Protein AF-A0A522FGG8-F1 (afdb_monomer_lite)

Structure (mmCIF, N/CA/C/O backbone):
data_AF-A0A522FGG8-F1
#
_entry.id   AF-A0A522FGG8-F1
#
loop_
_atom_site.group_PDB
_atom_site.id
_atom_site.type_symbol
_atom_site.label_atom_id
_atom_site.label_alt_id
_atom_site.label_comp_id
_atom_site.label_asym_id
_atom_site.label_entity_id
_atom_site.label_seq_id
_atom_site.pdbx_PDB_ins_code
_atom_site.Cartn_x
_atom_site.Cartn_y
_atom_site.Cartn_z
_atom_site.occupancy
_atom_site.B_iso_or_equiv
_atom_site.auth_seq_id
_atom_site.auth_comp_id
_atom_site.auth_asym_id
_atom_site.auth_atom_id
_atom_site.pdbx_PDB_model_num
ATOM 1 N N . MET A 1 1 ? -8.136 -14.257 31.638 1.00 44.25 1 MET A N 1
ATOM 2 C CA . MET A 1 1 ? -6.865 -13.607 31.249 1.00 44.25 1 MET A CA 1
ATOM 3 C C . MET A 1 1 ? -6.411 -14.264 29.956 1.00 44.25 1 MET A C 1
ATOM 5 O O . MET A 1 1 ? -6.270 -15.474 30.004 1.00 44.25 1 MET A O 1
ATOM 9 N N . ASN A 1 2 ? -6.373 -13.511 28.838 1.00 36.78 2 ASN A N 1
ATOM 10 C CA . ASN A 1 2 ? -5.672 -13.778 27.552 1.00 36.78 2 ASN A CA 1
ATOM 11 C C . ASN A 1 2 ?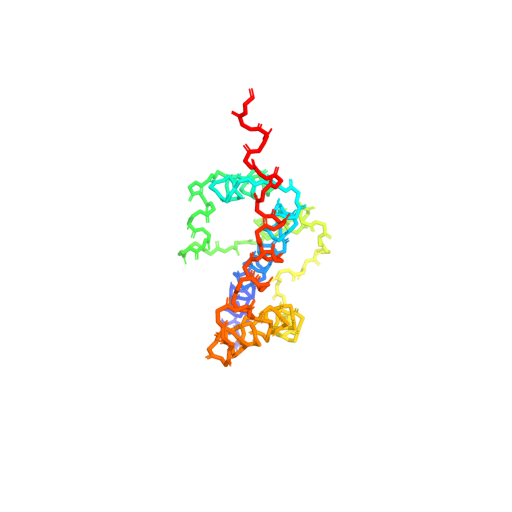 -6.131 -12.802 26.425 1.00 36.78 2 ASN A C 1
ATOM 13 O O . ASN A 1 2 ? -6.291 -13.199 25.279 1.00 36.78 2 ASN A O 1
ATOM 17 N N . THR A 1 3 ? -6.394 -11.519 26.715 1.00 45.09 3 THR A N 1
ATOM 18 C CA . THR A 1 3 ? -6.934 -10.571 25.708 1.00 45.09 3 THR A CA 1
ATOM 19 C C . THR A 1 3 ? -5.868 -9.797 24.922 1.00 45.09 3 THR A C 1
ATOM 21 O O . THR A 1 3 ? -6.181 -9.247 23.874 1.00 45.09 3 THR A O 1
ATOM 24 N N . THR A 1 4 ? -4.612 -9.756 25.380 1.00 5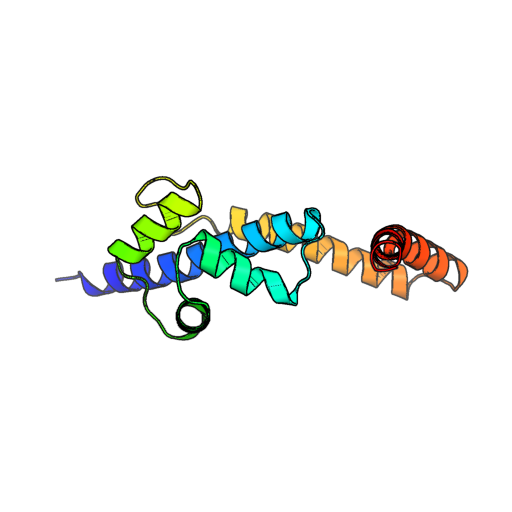3.34 4 THR A N 1
ATOM 25 C CA . THR A 1 4 ? -3.567 -8.901 24.779 1.00 53.34 4 THR A CA 1
ATOM 26 C C . THR A 1 4 ? -3.067 -9.407 23.424 1.00 53.34 4 THR A C 1
ATOM 28 O O . THR A 1 4 ? -2.782 -8.597 22.549 1.00 53.34 4 THR A O 1
ATOM 31 N N . THR A 1 5 ? -2.991 -10.727 23.223 1.00 52.34 5 THR A N 1
ATOM 32 C CA . THR A 1 5 ? -2.526 -11.322 21.956 1.00 52.34 5 THR A CA 1
ATOM 33 C C . THR A 1 5 ? -3.503 -11.015 20.817 1.00 52.34 5 THR A C 1
ATOM 35 O O . THR A 1 5 ? -3.098 -10.462 19.804 1.00 52.34 5 THR A O 1
ATOM 38 N N . SER A 1 6 ? -4.810 -11.193 21.049 1.00 67.50 6 SER A N 1
ATOM 39 C CA . SER A 1 6 ? -5.851 -10.939 20.039 1.00 67.50 6 SER A CA 1
ATOM 40 C C . SER A 1 6 ? -5.930 -9.479 19.573 1.00 67.50 6 SER A C 1
ATOM 42 O O . SER A 1 6 ? -6.330 -9.232 18.438 1.00 67.50 6 SER A O 1
ATOM 44 N N . ASP A 1 7 ? -5.591 -8.513 20.432 1.00 73.56 7 ASP A N 1
ATOM 45 C CA . ASP A 1 7 ? -5.666 -7.086 20.090 1.00 73.56 7 ASP A CA 1
ATOM 46 C C . ASP A 1 7 ? -4.413 -6.624 19.320 1.00 73.56 7 ASP A C 1
ATOM 48 O O . ASP A 1 7 ? -4.502 -5.821 18.390 1.00 73.56 7 ASP A O 1
ATOM 52 N N . GLN A 1 8 ? -3.239 -7.191 19.638 1.00 78.19 8 GLN A N 1
ATOM 53 C CA . GLN A 1 8 ? -2.014 -6.968 18.858 1.00 78.19 8 GLN A CA 1
ATOM 54 C C . GLN A 1 8 ? -2.104 -7.587 17.459 1.00 78.19 8 GLN A C 1
ATOM 56 O O . GLN A 1 8 ? -1.703 -6.941 16.486 1.00 78.19 8 GLN A O 1
ATOM 61 N N . ASP A 1 9 ? -2.693 -8.777 17.350 1.00 86.94 9 ASP A N 1
ATOM 62 C CA . ASP A 1 9 ? -2.912 -9.453 16.070 1.00 86.94 9 ASP A CA 1
ATOM 63 C C . ASP A 1 9 ? -3.821 -8.611 15.161 1.00 86.94 9 ASP A C 1
ATOM 65 O O . ASP A 1 9 ? -3.485 -8.356 14.005 1.00 86.94 9 ASP A O 1
ATOM 69 N N . ILE A 1 10 ? -4.910 -8.045 15.700 1.00 91.25 10 ILE A N 1
ATOM 70 C CA . ILE A 1 10 ? -5.800 -7.135 14.956 1.00 91.25 10 ILE A CA 1
ATOM 71 C C . ILE A 1 10 ? -5.055 -5.898 14.441 1.00 91.25 10 ILE A C 1
ATOM 73 O O . ILE A 1 10 ? -5.250 -5.490 13.292 1.00 91.25 10 ILE A O 1
ATOM 77 N N . VAL A 1 11 ? -4.203 -5.275 15.261 1.00 91.50 11 VAL A N 1
ATOM 78 C CA . VAL A 1 11 ? -3.424 -4.099 14.837 1.00 91.50 11 VAL A CA 1
ATOM 79 C C . VAL A 1 11 ? -2.497 -4.449 13.672 1.00 91.50 11 VAL A C 1
ATOM 81 O O . VAL A 1 11 ? -2.411 -3.683 12.702 1.00 91.50 11 VAL A O 1
ATOM 84 N N . LEU A 1 12 ? -1.838 -5.607 13.742 1.00 90.62 12 LEU A N 1
ATOM 85 C CA . LEU A 1 12 ? -0.962 -6.101 12.687 1.00 90.62 12 LEU A CA 1
ATOM 86 C C . LEU A 1 12 ? -1.746 -6.419 11.406 1.00 90.62 12 LEU A C 1
ATOM 88 O O . LEU A 1 12 ? -1.371 -5.949 10.327 1.00 90.62 12 LEU A O 1
ATOM 92 N N . HIS A 1 13 ? -2.865 -7.138 11.519 1.00 92.31 13 HIS A N 1
ATOM 93 C CA . HIS A 1 13 ? -3.729 -7.481 10.389 1.00 92.31 13 HIS A CA 1
ATOM 94 C C . HIS A 1 13 ? -4.222 -6.234 9.668 1.00 92.31 13 HIS A C 1
ATOM 96 O O . HIS A 1 13 ? -4.017 -6.101 8.460 1.00 92.31 13 HIS A O 1
ATOM 102 N N . ARG A 1 14 ? -4.770 -5.259 10.403 1.00 93.88 14 ARG A N 1
ATOM 103 C CA . ARG A 1 14 ? -5.259 -4.005 9.817 1.00 93.88 14 ARG A CA 1
ATOM 104 C C . ARG A 1 14 ? -4.164 -3.290 9.040 1.00 93.88 14 ARG A C 1
ATOM 106 O O . ARG A 1 14 ? -4.401 -2.864 7.911 1.00 93.88 14 ARG A O 1
ATOM 113 N N . LYS A 1 15 ? -2.954 -3.191 9.602 1.00 92.62 15 LYS A N 1
ATOM 114 C CA . LYS A 1 15 ? -1.814 -2.553 8.927 1.00 92.62 15 LYS A CA 1
ATOM 115 C C . LYS A 1 15 ? -1.454 -3.279 7.630 1.00 92.62 15 LYS A C 1
ATOM 117 O O . LYS A 1 15 ? -1.395 -2.652 6.571 1.00 92.62 15 LYS A O 1
ATOM 122 N N . ASN A 1 16 ? -1.273 -4.595 7.697 1.00 90.94 16 ASN A N 1
ATOM 123 C CA . ASN A 1 16 ? -0.884 -5.411 6.548 1.00 90.94 16 ASN A CA 1
ATOM 124 C C . ASN A 1 16 ? -1.966 -5.422 5.461 1.00 90.94 16 ASN A C 1
ATOM 126 O O . ASN A 1 16 ? -1.668 -5.467 4.265 1.00 90.94 16 ASN A O 1
ATOM 130 N N . ASN A 1 17 ? -3.237 -5.417 5.852 1.00 93.25 17 ASN A N 1
ATOM 131 C CA . ASN A 1 17 ? -4.371 -5.454 4.937 1.00 93.25 17 ASN A CA 1
ATOM 132 C C . ASN A 1 17 ? -4.577 -4.104 4.241 1.00 93.25 17 ASN A C 1
ATOM 134 O O . ASN A 1 17 ? -4.795 -4.078 3.033 1.00 93.25 17 ASN A O 1
ATOM 138 N N . VAL A 1 18 ? -4.393 -2.979 4.939 1.00 94.56 18 VAL A N 1
ATOM 139 C CA . VAL A 1 18 ? -4.414 -1.649 4.307 1.00 94.56 18 VAL A CA 1
ATOM 140 C C . VAL A 1 18 ? -3.270 -1.468 3.310 1.00 94.56 18 VAL A C 1
ATOM 142 O O . VAL A 1 18 ? -3.487 -0.910 2.236 1.00 94.56 18 VAL A O 1
ATOM 145 N N . GLN A 1 19 ? -2.069 -1.969 3.613 1.00 91.69 19 GLN A N 1
ATOM 146 C CA . GLN A 1 19 ? -0.957 -1.934 2.655 1.00 91.69 19 GLN A CA 1
ATOM 147 C C . GLN A 1 19 ? -1.262 -2.728 1.382 1.00 91.69 19 GLN A C 1
ATOM 149 O O . GLN A 1 19 ? -0.904 -2.296 0.288 1.00 91.69 19 GLN A O 1
ATOM 154 N N . PHE A 1 20 ? -1.955 -3.859 1.504 1.00 90.62 20 PHE A N 1
ATOM 155 C CA . PHE A 1 20 ? -2.402 -4.611 0.337 1.00 90.62 20 PHE A CA 1
ATOM 156 C C . PHE A 1 20 ? -3.436 -3.848 -0.492 1.00 90.62 20 PHE A C 1
ATOM 158 O O . PHE A 1 20 ? -3.257 -3.739 -1.700 1.00 90.62 20 PHE A O 1
ATOM 165 N N . LEU A 1 21 ? -4.448 -3.245 0.142 1.00 92.81 21 LEU A N 1
ATOM 166 C CA . LEU A 1 21 ? -5.428 -2.415 -0.570 1.00 92.81 21 LEU A CA 1
ATOM 167 C C . LEU A 1 21 ? -4.756 -1.251 -1.310 1.00 92.81 21 LEU A C 1
ATOM 169 O O . LEU A 1 21 ? -5.149 -0.920 -2.426 1.00 92.81 21 LEU A O 1
ATOM 173 N N . PHE A 1 22 ? -3.713 -0.658 -0.723 1.00 93.38 22 PHE A N 1
ATOM 174 C CA . PHE A 1 22 ? -2.917 0.360 -1.402 1.00 93.38 22 PHE A CA 1
ATOM 175 C C . PHE A 1 22 ? -2.164 -0.195 -2.618 1.00 93.38 22 PHE A C 1
ATOM 177 O O . PHE A 1 22 ? -2.189 0.438 -3.669 1.00 93.38 22 PHE A O 1
ATOM 184 N N . LYS A 1 23 ? -1.528 -1.371 -2.517 1.00 89.94 23 LYS A N 1
ATOM 185 C CA . LYS A 1 23 ? -0.869 -2.020 -3.666 1.00 89.94 23 LYS A CA 1
ATOM 186 C C . LYS A 1 23 ? -1.864 -2.326 -4.790 1.00 89.94 23 LYS A C 1
ATOM 188 O O . LYS A 1 23 ? -1.570 -2.044 -5.947 1.00 89.94 23 LYS A O 1
ATOM 193 N N . GLU A 1 24 ? -3.040 -2.867 -4.463 1.00 89.19 24 GLU A N 1
ATOM 194 C CA . GLU A 1 24 ? -4.117 -3.098 -5.439 1.00 89.19 24 GLU A CA 1
ATOM 195 C C . GLU A 1 24 ? -4.545 -1.791 -6.119 1.00 89.19 24 GLU A C 1
ATOM 197 O O . GLU A 1 24 ? -4.623 -1.723 -7.345 1.00 89.19 24 GLU A O 1
ATOM 202 N N . PHE A 1 25 ? -4.761 -0.734 -5.331 1.00 92.12 25 PHE A N 1
ATOM 203 C CA . PHE A 1 25 ? -5.111 0.585 -5.848 1.00 92.12 25 PHE A CA 1
ATOM 204 C C . PHE A 1 25 ? -4.014 1.156 -6.754 1.00 92.12 25 PHE A C 1
ATOM 206 O O . PHE A 1 25 ? -4.314 1.669 -7.827 1.00 92.12 25 PHE A O 1
ATOM 213 N N . ALA A 1 26 ? -2.746 1.046 -6.352 1.00 90.56 26 ALA A N 1
ATOM 214 C CA . ALA A 1 26 ? -1.611 1.540 -7.120 1.00 90.56 26 ALA A CA 1
ATOM 215 C C . ALA A 1 26 ? -1.486 0.827 -8.470 1.00 90.56 26 ALA A C 1
ATOM 217 O O . ALA A 1 26 ? -1.304 1.489 -9.484 1.00 90.56 26 ALA A O 1
ATOM 218 N N . ARG A 1 27 ? -1.660 -0.499 -8.506 1.00 86.94 27 ARG A N 1
ATOM 219 C CA . ARG A 1 27 ? -1.677 -1.271 -9.760 1.00 86.94 27 ARG A CA 1
ATOM 220 C C . ARG A 1 27 ? -2.781 -0.801 -10.698 1.00 86.94 27 ARG A C 1
ATOM 222 O O . ARG A 1 27 ? -2.520 -0.580 -11.874 1.00 86.94 27 ARG A O 1
ATOM 229 N N . ALA A 1 28 ? -3.991 -0.612 -10.172 1.00 88.00 28 ALA A N 1
ATOM 230 C CA . ALA A 1 28 ? -5.112 -0.105 -10.957 1.00 88.00 28 ALA A CA 1
ATOM 231 C C . ALA A 1 28 ? -4.864 1.328 -11.462 1.00 88.00 28 ALA A C 1
ATOM 233 O O . ALA A 1 28 ? -5.210 1.640 -12.595 1.00 88.00 28 ALA A O 1
ATOM 234 N N . ALA A 1 29 ? -4.237 2.182 -10.648 1.00 87.56 29 ALA A N 1
ATOM 235 C CA . ALA A 1 29 ? -3.898 3.553 -11.019 1.00 87.56 29 ALA A CA 1
ATOM 236 C C . ALA A 1 29 ? -2.806 3.608 -12.100 1.00 87.56 29 ALA A C 1
ATOM 238 O O . ALA A 1 29 ? -2.939 4.364 -13.056 1.00 87.56 29 ALA A O 1
ATOM 239 N N . ILE A 1 30 ? -1.765 2.777 -11.986 1.00 85.12 30 ILE A N 1
ATOM 240 C CA . ILE A 1 30 ? -0.700 2.653 -12.995 1.00 85.12 30 ILE A CA 1
ATOM 241 C C . ILE A 1 30 ? -1.276 2.134 -14.316 1.00 85.12 30 ILE A C 1
ATOM 243 O O . ILE A 1 30 ? -0.968 2.679 -15.365 1.00 85.12 30 ILE A O 1
ATOM 247 N N . ALA A 1 31 ? -2.157 1.130 -14.271 1.00 83.56 31 ALA A N 1
ATOM 248 C CA . ALA A 1 31 ? -2.839 0.621 -15.463 1.00 83.56 31 ALA A CA 1
ATOM 249 C C . ALA A 1 31 ? -3.789 1.647 -16.113 1.00 83.56 31 ALA A C 1
ATOM 251 O O . ALA A 1 31 ? -4.183 1.471 -17.261 1.00 83.56 31 ALA A O 1
ATOM 252 N N . ALA A 1 32 ? -4.169 2.693 -15.376 1.00 83.19 32 ALA A N 1
ATOM 253 C CA . ALA A 1 32 ? -4.958 3.823 -15.852 1.00 83.19 32 ALA A CA 1
ATOM 254 C C . ALA A 1 32 ? -4.093 5.072 -16.121 1.00 83.19 32 ALA A C 1
ATOM 256 O O . ALA A 1 32 ? -4.610 6.187 -16.067 1.00 83.19 32 ALA A O 1
ATOM 257 N N . ASP A 1 33 ? -2.784 4.895 -16.336 1.00 80.31 33 ASP A N 1
ATOM 258 C CA . ASP A 1 33 ? -1.815 5.950 -16.662 1.00 80.31 33 ASP A CA 1
ATOM 259 C C . ASP A 1 33 ? -1.735 7.089 -15.625 1.00 80.31 33 ASP A C 1
ATOM 261 O O . ASP A 1 33 ? -1.427 8.238 -15.935 1.00 80.31 33 ASP A O 1
ATOM 265 N N . THR A 1 34 ? -2.001 6.791 -14.347 1.00 77.25 34 THR A N 1
ATOM 266 C CA . THR A 1 34 ? -1.848 7.777 -13.267 1.00 77.25 34 THR A CA 1
ATOM 267 C C . THR A 1 34 ? -0.369 7.937 -12.886 1.00 77.25 34 THR A C 1
ATOM 269 O O . THR A 1 34 ? 0.268 6.945 -12.518 1.00 77.25 34 THR A O 1
ATOM 272 N N . PRO A 1 35 ? 0.179 9.170 -12.846 1.00 76.44 35 PRO A N 1
ATOM 273 C CA . PRO A 1 35 ? 1.572 9.401 -12.476 1.00 76.44 35 PRO A CA 1
ATOM 274 C C . PRO A 1 35 ? 1.917 8.868 -11.070 1.00 76.44 35 PRO A C 1
ATOM 276 O O . PRO A 1 35 ? 1.161 9.124 -10.121 1.00 76.44 35 PRO A O 1
ATOM 279 N N . PRO A 1 36 ? 3.092 8.232 -10.870 1.00 70.75 36 PRO A N 1
ATOM 280 C CA . PRO A 1 36 ? 3.479 7.599 -9.601 1.00 70.75 36 PRO A CA 1
ATOM 281 C C . PRO A 1 36 ? 3.425 8.542 -8.393 1.00 70.75 36 PRO A C 1
ATOM 283 O O . PRO A 1 36 ? 2.961 8.171 -7.313 1.00 70.75 36 PRO A O 1
ATOM 286 N N . ASN A 1 37 ? 3.829 9.800 -8.594 1.00 70.75 37 ASN A N 1
ATOM 287 C CA . ASN A 1 37 ? 3.876 10.828 -7.550 1.00 70.75 37 ASN A CA 1
ATOM 288 C C . ASN A 1 37 ? 2.477 11.230 -7.038 1.00 70.75 37 ASN A C 1
ATOM 290 O O . ASN A 1 37 ? 2.353 11.812 -5.960 1.00 70.75 37 ASN A O 1
ATOM 294 N N . GLY A 1 38 ? 1.416 10.919 -7.790 1.00 85.38 38 GLY A N 1
ATOM 295 C CA . GLY A 1 38 ? 0.029 11.217 -7.434 1.00 85.38 38 GLY A CA 1
ATOM 296 C C . GLY A 1 38 ? -0.689 10.088 -6.696 1.00 85.38 38 GLY A C 1
ATOM 297 O O . GLY A 1 38 ? -1.683 10.357 -6.022 1.00 85.38 38 GLY A O 1
ATOM 298 N N . ILE A 1 39 ? -0.196 8.847 -6.770 1.00 91.56 39 ILE A N 1
ATOM 299 C CA . ILE A 1 39 ? -0.939 7.655 -6.325 1.00 91.56 39 ILE A CA 1
ATOM 300 C C . ILE A 1 39 ? -1.193 7.676 -4.816 1.00 91.56 39 ILE A C 1
ATOM 302 O O . ILE A 1 39 ? -2.302 7.388 -4.372 1.00 91.56 39 ILE A O 1
ATOM 306 N N . GLU A 1 40 ? -0.210 8.075 -4.007 1.00 92.38 40 GLU A N 1
ATOM 307 C CA . GLU A 1 40 ? -0.399 8.161 -2.553 1.00 92.38 40 GLU A CA 1
ATOM 308 C C . GLU A 1 40 ? -1.426 9.225 -2.162 1.00 92.38 40 GLU A C 1
ATOM 310 O O . GLU A 1 40 ? -2.266 8.997 -1.290 1.00 92.38 40 GLU A O 1
ATOM 315 N N . LYS A 1 41 ? -1.385 10.384 -2.829 1.00 92.25 41 LYS A N 1
ATOM 316 C CA . LYS A 1 41 ? -2.346 11.470 -2.611 1.00 92.25 41 LYS A CA 1
ATOM 317 C C . LYS A 1 41 ? -3.745 11.055 -3.069 1.00 92.25 41 LYS A C 1
ATOM 319 O O . LYS A 1 41 ? -4.719 11.347 -2.377 1.00 92.25 41 LYS A O 1
ATOM 324 N N . ALA A 1 42 ? -3.836 10.350 -4.194 1.00 93.25 42 ALA A N 1
ATOM 325 C CA . ALA A 1 42 ? -5.079 9.810 -4.726 1.00 93.25 42 ALA A CA 1
ATOM 326 C C . ALA A 1 42 ? -5.673 8.743 -3.797 1.00 93.25 42 ALA A C 1
ATOM 328 O O . ALA A 1 42 ? -6.866 8.792 -3.511 1.00 93.25 42 ALA A O 1
ATOM 329 N N . PHE A 1 43 ? -4.854 7.839 -3.252 1.00 95.50 43 PHE A N 1
ATOM 330 C CA . PHE A 1 43 ? -5.319 6.845 -2.288 1.00 95.50 43 PHE A CA 1
ATOM 331 C C . PHE A 1 43 ? -5.793 7.499 -0.990 1.00 95.50 43 PHE A C 1
ATOM 333 O O . PHE A 1 43 ? -6.876 7.181 -0.506 1.00 95.50 43 PHE A O 1
ATOM 340 N N . ALA A 1 44 ? -5.034 8.464 -0.457 1.00 95.56 44 ALA A N 1
ATOM 341 C CA . ALA A 1 44 ? -5.440 9.222 0.723 1.00 95.56 44 ALA A CA 1
ATOM 342 C C . ALA A 1 44 ? -6.803 9.904 0.507 1.00 95.56 44 ALA A C 1
ATOM 344 O O . ALA A 1 44 ? -7.691 9.785 1.351 1.00 95.56 44 ALA A O 1
ATOM 345 N N . ALA A 1 45 ? -7.008 10.536 -0.654 1.00 95.81 45 ALA A N 1
ATOM 346 C CA . ALA A 1 45 ? -8.297 11.109 -1.030 1.00 95.81 45 ALA A CA 1
ATOM 347 C C . ALA A 1 45 ? -9.398 10.040 -1.166 1.00 95.81 45 ALA A C 1
ATOM 349 O O . ALA A 1 45 ? -10.511 10.247 -0.683 1.00 95.81 45 ALA A O 1
ATOM 350 N N . HIS A 1 46 ? -9.084 8.885 -1.760 1.00 96.19 46 HIS A N 1
ATOM 351 C CA . HIS A 1 46 ? -10.013 7.772 -1.954 1.00 96.19 46 HIS A CA 1
ATOM 352 C C . HIS A 1 46 ? -10.570 7.238 -0.628 1.00 96.19 46 HIS A C 1
ATOM 354 O O . HIS A 1 46 ? -11.782 7.067 -0.505 1.00 96.19 46 HIS A O 1
ATOM 360 N N . ILE A 1 47 ? -9.712 7.044 0.379 1.00 96.31 47 ILE A N 1
ATOM 361 C CA . ILE A 1 47 ? -10.126 6.617 1.726 1.00 96.31 47 ILE A CA 1
ATOM 362 C C . ILE A 1 47 ? -10.508 7.789 2.643 1.00 96.31 47 ILE A C 1
ATOM 364 O O . ILE A 1 47 ? -10.726 7.574 3.834 1.00 96.31 47 ILE A O 1
ATOM 368 N N . GLN A 1 48 ? -10.582 9.014 2.113 1.00 96.56 48 GLN A N 1
ATOM 369 C CA . GLN A 1 48 ? -10.950 10.243 2.828 1.00 96.56 48 GLN A CA 1
ATOM 370 C C . GLN A 1 48 ? -10.074 10.556 4.053 1.00 96.56 48 GLN A C 1
ATOM 372 O O . GLN A 1 48 ? -10.565 10.873 5.138 1.00 96.56 48 GLN A O 1
ATOM 377 N N . VAL A 1 49 ? -8.755 10.490 3.883 1.00 94.75 49 VAL A N 1
ATOM 378 C CA . VAL A 1 49 ? -7.772 10.938 4.877 1.00 94.75 49 VAL A CA 1
ATOM 379 C C . VAL A 1 49 ? -6.845 11.998 4.292 1.00 94.75 49 VAL A C 1
ATOM 381 O O . VAL A 1 49 ? -6.632 12.086 3.085 1.00 94.75 49 VAL A O 1
ATOM 384 N N . HIS A 1 50 ? -6.245 12.808 5.162 1.00 94.75 50 HIS A N 1
ATOM 385 C CA . HIS A 1 50 ? -5.225 13.762 4.734 1.00 94.75 50 HIS A CA 1
ATOM 386 C C . HIS A 1 50 ? -3.939 13.030 4.286 1.00 94.75 50 HIS A C 1
ATOM 388 O O . HIS A 1 50 ? -3.569 12.044 4.930 1.00 94.75 50 HIS A O 1
ATOM 394 N N . PRO A 1 51 ? -3.184 13.516 3.280 1.00 92.50 51 PRO A N 1
ATOM 395 C CA . PRO A 1 51 ? -1.928 12.887 2.850 1.00 92.50 51 PRO A CA 1
ATOM 396 C C . PRO A 1 51 ? -0.925 12.647 3.990 1.00 92.50 51 PRO A C 1
ATOM 398 O O . PRO A 1 51 ? -0.355 11.568 4.103 1.00 92.50 51 PRO A O 1
ATOM 401 N N . THR A 1 52 ? -0.778 13.599 4.917 1.00 94.00 52 THR A N 1
ATOM 402 C CA . THR A 1 52 ? 0.064 13.425 6.120 1.00 94.00 52 THR A CA 1
ATOM 403 C C . THR A 1 52 ? -0.394 12.253 6.990 1.00 94.00 52 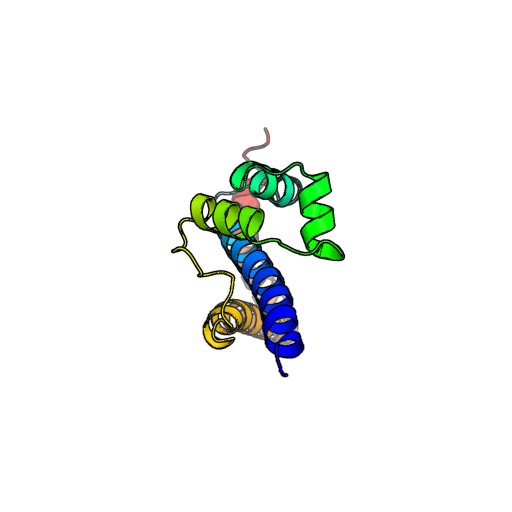THR A C 1
ATOM 405 O O . THR A 1 52 ? 0.427 11.512 7.524 1.00 94.00 52 THR A O 1
ATOM 408 N N . MET A 1 53 ? -1.709 12.065 7.124 1.00 93.44 53 MET A N 1
ATOM 409 C CA . MET A 1 53 ? -2.284 10.961 7.890 1.00 93.44 53 MET A CA 1
ATOM 410 C C . MET A 1 53 ? -2.007 9.621 7.204 1.00 93.44 53 MET A C 1
ATOM 412 O O . MET A 1 53 ? -1.684 8.652 7.885 1.00 93.44 53 MET A O 1
ATOM 416 N N . TRP A 1 54 ? -2.075 9.570 5.873 1.00 94.81 54 TRP A N 1
ATOM 417 C CA . TRP A 1 54 ? -1.667 8.395 5.105 1.00 94.81 54 TRP A CA 1
ATOM 418 C C . TRP A 1 54 ? -0.190 8.041 5.337 1.00 94.81 54 TRP A C 1
ATOM 420 O O . TRP A 1 54 ? 0.122 6.897 5.670 1.00 94.81 54 TRP A O 1
ATOM 430 N N . SER A 1 55 ? 0.713 9.026 5.286 1.00 92.06 55 SER A N 1
ATOM 431 C CA . SER A 1 55 ? 2.132 8.816 5.612 1.00 92.06 55 SER A CA 1
ATOM 432 C C . SER A 1 55 ? 2.331 8.260 7.027 1.00 92.06 55 SER A C 1
ATOM 434 O O . SER A 1 55 ? 3.154 7.368 7.234 1.00 92.06 55 SER A O 1
ATOM 436 N N . GLN A 1 56 ? 1.538 8.721 7.999 1.00 93.19 56 GLN A N 1
ATOM 437 C CA . GLN A 1 56 ? 1.559 8.188 9.363 1.00 93.19 56 GLN A CA 1
ATOM 438 C C . GLN A 1 56 ? 1.029 6.751 9.449 1.00 93.19 56 GLN A C 1
ATOM 440 O O . GLN A 1 56 ? 1.622 5.949 10.167 1.00 93.19 56 GLN A O 1
ATOM 445 N N . ILE A 1 57 ? -0.048 6.414 8.728 1.00 92.38 57 ILE A N 1
ATOM 446 C CA . ILE A 1 57 ? -0.617 5.052 8.661 1.00 92.38 57 ILE A CA 1
ATOM 447 C C . ILE A 1 57 ? 0.409 4.061 8.096 1.00 92.38 57 ILE A C 1
ATOM 449 O O . ILE A 1 57 ? 0.541 2.955 8.616 1.00 92.38 57 ILE A O 1
ATOM 453 N N . LYS A 1 58 ? 1.190 4.463 7.083 1.00 89.88 58 LYS A N 1
ATOM 454 C CA . LYS A 1 58 ? 2.279 3.630 6.546 1.00 89.88 58 LYS A CA 1
ATOM 455 C C . LYS A 1 58 ? 3.383 3.357 7.574 1.00 89.88 58 LYS A C 1
ATOM 457 O O . LYS A 1 58 ? 3.932 2.258 7.599 1.00 89.88 58 LYS A O 1
ATOM 462 N N . GLY A 1 59 ? 3.710 4.345 8.405 1.00 88.25 59 GLY A N 1
ATOM 463 C CA . GLY A 1 59 ? 4.782 4.248 9.394 1.00 88.25 59 GLY A CA 1
ATOM 464 C C . GLY A 1 59 ? 4.315 3.701 10.742 1.00 88.25 59 GLY A C 1
ATOM 465 O O . GLY A 1 59 ? 4.426 2.506 11.028 1.00 88.25 59 GLY A O 1
ATOM 466 N N . VAL A 1 60 ? 3.845 4.618 11.585 1.00 83.00 60 VAL A N 1
ATOM 467 C CA . VAL A 1 60 ? 3.761 4.454 13.046 1.00 83.00 60 VAL A CA 1
ATOM 468 C C . VAL A 1 60 ? 2.334 4.404 13.587 1.00 83.00 60 VAL A C 1
ATOM 470 O O . VAL A 1 60 ? 2.125 3.984 14.722 1.00 83.00 60 VAL A O 1
ATOM 473 N N . ARG A 1 61 ? 1.339 4.855 12.819 1.00 90.00 61 ARG A N 1
ATOM 474 C CA . ARG A 1 61 ? -0.020 5.044 13.331 1.00 90.00 61 ARG A CA 1
ATOM 475 C C . ARG A 1 61 ? -0.813 3.742 13.324 1.00 90.00 61 ARG A C 1
ATOM 477 O O . ARG A 1 61 ? -0.941 3.089 12.294 1.00 90.00 61 ARG A O 1
ATOM 484 N N . ILE A 1 62 ? -1.421 3.440 14.469 1.00 92.69 62 ILE A N 1
ATOM 485 C CA . ILE A 1 62 ? -2.360 2.328 14.638 1.00 92.69 62 ILE A CA 1
ATOM 486 C C . ILE A 1 62 ? -3.708 2.664 13.988 1.00 92.69 62 ILE A C 1
ATOM 488 O O . ILE A 1 62 ? -4.204 3.792 14.076 1.00 92.69 62 ILE A O 1
ATOM 492 N N . ILE A 1 63 ? -4.319 1.661 13.360 1.00 93.88 63 ILE A N 1
ATOM 493 C CA . ILE A 1 63 ? -5.630 1.761 12.720 1.00 93.88 63 ILE A CA 1
ATOM 494 C C . ILE A 1 63 ? -6.701 1.318 13.722 1.00 93.88 63 ILE A C 1
ATOM 496 O O . ILE A 1 63 ? -6.829 0.136 14.046 1.00 93.88 63 ILE A O 1
ATOM 500 N N . ASN A 1 64 ? -7.469 2.284 14.227 1.00 94.06 64 ASN A N 1
ATOM 501 C CA . ASN A 1 64 ? -8.601 2.007 15.110 1.00 94.06 64 ASN A CA 1
ATOM 502 C C . ASN A 1 64 ? -9.814 1.473 14.330 1.00 94.06 64 ASN A C 1
ATOM 504 O O . ASN A 1 64 ? -9.844 1.527 13.101 1.00 94.06 64 ASN A O 1
ATOM 508 N N . ASP A 1 65 ? -10.826 0.991 15.053 1.00 94.50 65 ASP A N 1
ATOM 509 C CA . ASP A 1 65 ? -12.011 0.383 14.443 1.00 94.50 65 ASP A CA 1
ATOM 510 C C . ASP A 1 65 ? -12.733 1.345 13.488 1.00 94.50 65 ASP A C 1
ATOM 512 O O . ASP A 1 65 ? -12.970 1.008 12.333 1.00 94.50 65 ASP A O 1
ATOM 516 N N . LYS A 1 66 ? -12.959 2.598 13.904 1.00 95.81 66 LYS A N 1
ATOM 517 C CA . LYS A 1 66 ? -13.608 3.614 13.060 1.00 95.81 66 LYS A CA 1
ATOM 518 C C . LYS A 1 66 ? -12.872 3.828 11.733 1.00 95.81 66 LYS A C 1
ATOM 520 O O . LYS A 1 66 ? -13.505 3.898 10.681 1.00 95.81 66 LYS A O 1
ATOM 525 N N . LEU A 1 67 ? -11.544 3.940 11.780 1.00 95.81 67 LEU A N 1
ATOM 526 C CA . LEU A 1 67 ? -10.719 4.106 10.589 1.00 95.81 67 LEU A CA 1
ATOM 527 C C . LEU A 1 67 ? -10.717 2.832 9.736 1.00 95.81 67 LEU A C 1
ATOM 529 O O . LEU A 1 67 ? -10.785 2.935 8.515 1.00 95.81 67 LEU A O 1
ATOM 533 N N . ALA A 1 68 ? -10.700 1.650 10.355 1.00 96.00 68 ALA A N 1
ATOM 534 C CA . ALA A 1 68 ? -10.804 0.382 9.642 1.00 96.00 68 ALA A CA 1
ATOM 535 C C . ALA A 1 68 ? -12.118 0.297 8.845 1.00 96.00 68 ALA A C 1
ATOM 537 O O . ALA A 1 68 ? -12.082 0.088 7.633 1.00 96.00 68 ALA A O 1
ATOM 538 N N . ARG A 1 69 ? -13.268 0.582 9.476 1.00 96.94 69 ARG A N 1
ATOM 539 C CA . ARG A 1 69 ? -14.575 0.594 8.785 1.00 96.94 69 ARG A CA 1
ATOM 540 C C . ARG A 1 69 ? -14.639 1.613 7.656 1.00 96.94 69 ARG A C 1
ATOM 542 O O . ARG A 1 69 ? -15.230 1.342 6.613 1.00 96.94 69 ARG A O 1
ATOM 549 N N . GLN A 1 70 ? -14.043 2.789 7.853 1.00 97.50 70 GLN A N 1
ATOM 550 C CA . GLN A 1 70 ? -13.968 3.804 6.805 1.00 97.50 70 GLN A CA 1
ATOM 551 C C . GLN A 1 70 ? -13.197 3.275 5.589 1.00 97.50 70 GLN A C 1
ATOM 553 O O . GLN A 1 70 ? -13.701 3.350 4.469 1.00 97.50 70 GLN A O 1
ATOM 558 N N . ILE A 1 71 ? -12.008 2.706 5.801 1.00 96.62 71 ILE A N 1
ATOM 559 C CA . ILE A 1 71 ? -11.179 2.174 4.714 1.00 96.62 71 ILE A CA 1
ATOM 560 C C . ILE A 1 71 ? -11.901 1.037 3.983 1.00 96.62 71 ILE A C 1
ATOM 562 O O . ILE A 1 71 ? -11.961 1.053 2.757 1.00 96.62 71 ILE A O 1
ATOM 566 N N . GLU A 1 72 ? -12.514 0.098 4.706 1.00 96.62 72 GLU A N 1
ATOM 567 C CA . GLU A 1 72 ? -13.287 -0.997 4.103 1.00 96.62 72 GLU A CA 1
ATOM 568 C C . GLU A 1 72 ? -14.408 -0.484 3.202 1.00 96.62 72 GLU A C 1
ATOM 570 O O . GLU A 1 72 ? -14.538 -0.929 2.061 1.00 96.62 72 GLU A O 1
ATOM 575 N N . LYS A 1 73 ? -15.174 0.505 3.673 1.00 97.50 73 LYS A N 1
ATOM 576 C CA . LYS A 1 73 ? -16.251 1.121 2.895 1.00 97.50 73 LYS A CA 1
ATOM 577 C C . LYS A 1 73 ? -15.732 1.731 1.593 1.00 97.50 73 LYS A C 1
ATOM 579 O O . LYS A 1 73 ? -16.323 1.505 0.538 1.00 97.50 73 LYS A O 1
ATOM 584 N N . HIS A 1 74 ? -14.642 2.495 1.654 1.00 96.62 74 HIS A N 1
ATOM 585 C CA . HIS A 1 74 ? -14.080 3.155 0.473 1.00 96.62 74 HIS A CA 1
ATOM 586 C C . HIS A 1 74 ? -13.456 2.159 -0.508 1.00 96.62 74 HIS A C 1
ATOM 588 O O . HIS A 1 74 ? -13.689 2.265 -1.711 1.00 96.62 74 HIS A O 1
ATOM 594 N N . CYS A 1 75 ? -12.791 1.124 0.002 1.00 94.88 75 CYS A N 1
ATOM 595 C CA . CYS A 1 75 ? -12.205 0.053 -0.801 1.00 94.88 75 CYS A CA 1
ATOM 596 C C . CYS A 1 75 ? -13.203 -1.057 -1.186 1.00 94.88 75 CYS A C 1
ATOM 598 O O . CYS A 1 75 ? -12.794 -2.081 -1.734 1.00 94.88 75 CYS A O 1
ATOM 600 N N . ARG A 1 76 ? -14.506 -0.876 -0.915 1.00 95.31 76 ARG A N 1
ATOM 601 C CA . ARG A 1 76 ? -15.580 -1.844 -1.216 1.00 95.31 76 ARG A CA 1
ATOM 602 C C . ARG A 1 76 ? -15.286 -3.248 -0.669 1.00 95.31 76 ARG A C 1
ATOM 604 O O . ARG A 1 76 ? -15.491 -4.255 -1.346 1.00 95.31 76 ARG A O 1
ATOM 611 N N . ARG A 1 77 ? -14.772 -3.312 0.556 1.00 94.00 77 ARG A N 1
ATOM 612 C CA . ARG A 1 77 ? -14.560 -4.549 1.310 1.00 94.00 77 ARG A CA 1
ATOM 613 C C . ARG A 1 77 ? -15.678 -4.726 2.345 1.00 94.00 77 ARG A C 1
ATOM 615 O O . ARG A 1 77 ? -16.229 -3.728 2.814 1.00 94.00 77 ARG A O 1
ATOM 622 N N . PRO A 1 78 ? -16.054 -5.972 2.682 1.00 93.81 78 PRO A N 1
ATOM 623 C CA . PRO A 1 78 ? -17.045 -6.218 3.722 1.00 93.81 78 PRO A CA 1
ATOM 624 C C . PRO A 1 78 ? -16.548 -5.730 5.089 1.00 93.81 78 PRO A C 1
ATOM 626 O O . PRO A 1 78 ? -15.346 -5.605 5.323 1.00 93.81 78 PRO A O 1
ATOM 629 N N . VAL A 1 79 ? -17.485 -5.477 6.002 1.00 94.06 79 VAL A N 1
ATOM 630 C CA . VAL A 1 79 ? -17.152 -5.125 7.387 1.00 94.06 79 VAL A CA 1
ATOM 631 C C . VAL A 1 79 ? -16.365 -6.268 8.032 1.00 94.06 79 VAL A C 1
ATOM 633 O O . VAL A 1 79 ? -16.751 -7.429 7.921 1.00 94.06 79 VAL A O 1
ATOM 636 N N . GLY A 1 80 ? -15.264 -5.933 8.698 1.00 92.44 80 GLY A N 1
ATOM 637 C CA . GLY A 1 80 ? -14.372 -6.879 9.377 1.00 92.44 80 GLY A CA 1
ATOM 638 C C . GLY A 1 80 ? -13.224 -7.369 8.498 1.00 92.44 80 GLY A C 1
ATOM 639 O O . GLY A 1 80 ? -12.323 -8.041 8.989 1.00 92.44 80 GLY A O 1
ATOM 640 N N . TRP A 1 81 ? -13.213 -7.024 7.209 1.00 93.75 81 TRP A 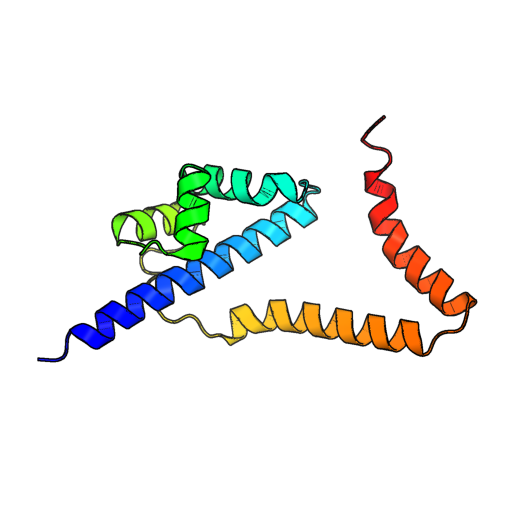N 1
ATOM 641 C CA . TRP A 1 81 ? -12.209 -7.493 6.257 1.00 93.75 81 TRP A CA 1
ATOM 642 C C . TRP A 1 81 ? -10.767 -7.162 6.666 1.00 93.75 81 TRP A C 1
ATOM 644 O O . TRP A 1 81 ? -9.871 -7.962 6.412 1.00 93.75 81 TRP A O 1
ATOM 654 N N . LEU A 1 82 ? -10.534 -6.017 7.317 1.00 93.94 82 LEU A N 1
ATOM 655 C CA . LEU A 1 82 ? -9.203 -5.616 7.774 1.00 93.94 82 LEU A CA 1
ATOM 656 C C . LEU A 1 82 ? -8.735 -6.328 9.052 1.00 93.94 82 LEU A C 1
ATOM 658 O O . LEU A 1 82 ? -7.535 -6.307 9.315 1.00 93.94 82 LEU A O 1
ATOM 662 N N . ASP A 1 83 ? -9.632 -6.925 9.837 1.00 94.06 83 ASP A N 1
ATOM 663 C CA . ASP A 1 83 ? -9.324 -7.405 11.196 1.00 94.06 83 ASP A CA 1
ATOM 664 C C . ASP A 1 83 ? -8.720 -8.807 11.235 1.00 94.06 83 ASP A C 1
ATOM 666 O O . ASP A 1 83 ? -8.060 -9.179 12.207 1.00 94.06 83 ASP A O 1
ATOM 670 N N . TYR A 1 84 ? -8.962 -9.591 10.190 1.00 89.56 84 TYR A N 1
ATOM 671 C CA . TYR A 1 84 ? -8.515 -10.972 10.114 1.00 89.56 84 TYR A CA 1
ATOM 672 C C . TYR A 1 84 ? -7.208 -11.081 9.346 1.00 89.56 84 TYR A C 1
ATOM 674 O O . TYR A 1 84 ? -6.935 -10.310 8.416 1.00 89.56 84 TYR A O 1
ATOM 682 N N . GLU A 1 85 ? -6.421 -12.086 9.713 1.00 86.88 85 GLU A N 1
ATOM 683 C CA . GLU A 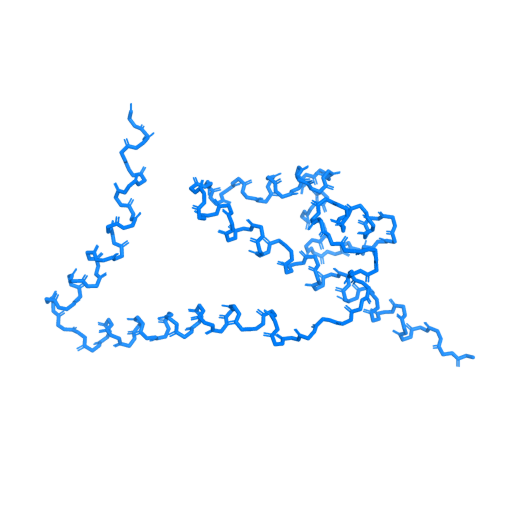1 85 ? -5.333 -12.542 8.870 1.00 86.88 85 GLU A CA 1
ATOM 684 C C . GLU A 1 85 ? -5.913 -12.912 7.504 1.00 86.88 85 GLU A C 1
ATOM 686 O O . GLU A 1 85 ? -6.964 -13.551 7.391 1.00 86.88 85 GLU A O 1
ATOM 691 N N . ARG A 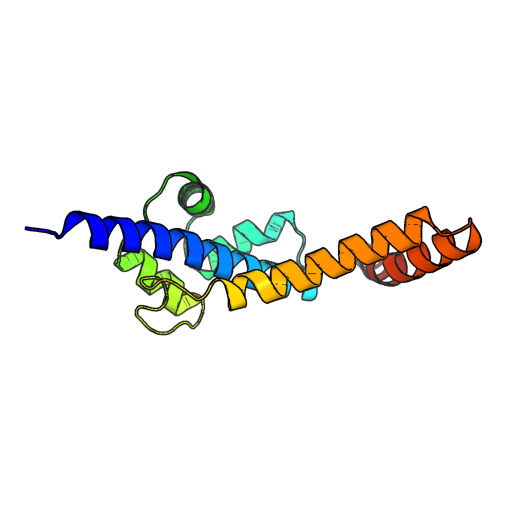1 86 ? -5.270 -12.427 6.449 1.00 82.25 86 ARG A N 1
ATOM 692 C CA . ARG A 1 86 ? -5.652 -12.736 5.075 1.00 82.25 86 ARG A CA 1
ATOM 693 C C . ARG A 1 86 ? -4.553 -13.604 4.513 1.00 82.25 86 ARG A C 1
ATOM 695 O O . ARG A 1 86 ? -3.401 -13.171 4.566 1.00 82.25 86 ARG A O 1
ATOM 702 N N . ASP A 1 87 ? -4.941 -14.769 3.988 1.00 64.75 87 ASP A N 1
ATOM 703 C CA . ASP A 1 87 ? -4.025 -15.756 3.424 1.00 64.75 87 ASP A CA 1
ATOM 704 C C . ASP A 1 87 ? -2.965 -15.060 2.580 1.00 64.75 87 ASP A C 1
ATOM 706 O O . ASP A 1 87 ? -3.239 -14.394 1.573 1.00 64.75 87 ASP A O 1
ATOM 710 N N . GLU A 1 88 ? -1.728 -15.220 3.031 1.00 58.34 88 GLU A N 1
ATOM 711 C CA . GLU A 1 88 ? -0.552 -14.633 2.420 1.00 58.34 88 GLU A CA 1
ATOM 712 C C . GLU A 1 88 ? -0.419 -15.085 0.961 1.00 58.34 88 GLU A C 1
ATOM 714 O O . GLU A 1 88 ? 0.162 -14.359 0.166 1.00 58.34 88 GLU A O 1
ATOM 719 N N . GLN A 1 89 ? -1.049 -16.199 0.566 1.00 51.91 89 GLN A N 1
ATOM 720 C CA . GLN A 1 89 ? -1.204 -16.658 -0.815 1.00 51.91 89 GLN A CA 1
ATOM 721 C C . GLN A 1 89 ? -1.829 -15.616 -1.753 1.00 51.91 89 GLN A C 1
ATOM 723 O O . GLN A 1 89 ? -1.342 -15.468 -2.869 1.00 51.91 89 GLN A O 1
ATOM 728 N N . GLU A 1 90 ? -2.877 -14.891 -1.353 1.00 61.91 90 GLU A N 1
ATOM 729 C CA . GLU A 1 90 ? -3.569 -13.942 -2.246 1.00 61.91 90 GLU A CA 1
ATOM 730 C C . GLU A 1 90 ? -2.723 -12.669 -2.446 1.00 61.91 90 GLU A C 1
ATOM 732 O O . GLU A 1 90 ? -2.604 -12.140 -3.553 1.00 61.91 90 GLU A O 1
ATOM 737 N N . LYS A 1 91 ? -2.027 -12.242 -1.381 1.00 62.34 91 LYS A N 1
ATOM 738 C CA . LYS A 1 91 ? -1.027 -11.158 -1.402 1.00 62.34 91 LYS A CA 1
ATOM 739 C C . LYS A 1 91 ? 0.226 -11.538 -2.188 1.00 62.34 91 LYS A C 1
ATOM 741 O O . LYS A 1 91 ? 0.711 -10.764 -3.010 1.00 62.34 91 LYS A O 1
ATOM 746 N N . THR A 1 92 ? 0.732 -12.738 -1.940 1.00 59.31 92 THR A N 1
ATOM 747 C CA . THR A 1 92 ? 1.989 -13.253 -2.479 1.00 59.31 92 THR A CA 1
ATOM 748 C C . THR A 1 92 ? 1.830 -13.733 -3.908 1.00 59.31 92 THR A C 1
ATOM 750 O O . THR A 1 92 ? 2.789 -13.640 -4.648 1.00 59.31 92 THR A O 1
ATOM 753 N N . ALA A 1 93 ? 0.669 -14.210 -4.363 1.00 62.94 93 ALA A N 1
ATOM 754 C CA . ALA A 1 93 ? 0.513 -14.681 -5.742 1.00 62.94 93 ALA A CA 1
ATOM 755 C C . ALA A 1 93 ? 0.691 -13.553 -6.771 1.00 62.94 93 ALA A C 1
ATOM 757 O O . ALA A 1 93 ? 1.381 -13.748 -7.772 1.00 62.94 93 ALA A O 1
ATOM 758 N N . ALA A 1 94 ? 0.120 -12.372 -6.508 1.00 63.84 94 ALA A N 1
ATOM 759 C CA . ALA A 1 94 ? 0.300 -11.195 -7.357 1.00 63.84 94 ALA A CA 1
ATOM 760 C C . ALA A 1 94 ? 1.752 -10.690 -7.309 1.00 63.84 94 ALA A C 1
ATOM 762 O O . ALA A 1 94 ? 2.374 -10.502 -8.355 1.00 63.84 94 ALA A O 1
ATOM 763 N N . ASP A 1 95 ? 2.316 -10.561 -6.102 1.00 67.50 95 ASP A N 1
ATOM 764 C CA . ASP A 1 95 ? 3.709 -10.142 -5.900 1.00 67.50 95 ASP A CA 1
ATOM 765 C C . ASP A 1 95 ? 4.701 -11.176 -6.494 1.00 67.50 95 ASP A C 1
ATOM 767 O O . ASP A 1 95 ? 5.720 -10.810 -7.070 1.00 67.50 95 ASP A O 1
ATOM 771 N N . ALA A 1 96 ? 4.396 -12.476 -6.442 1.00 72.06 96 ALA A N 1
ATOM 772 C CA . ALA A 1 96 ? 5.235 -13.556 -6.964 1.00 72.06 96 ALA A CA 1
ATOM 773 C C . ALA A 1 96 ? 5.156 -13.684 -8.485 1.00 72.06 96 ALA A C 1
ATOM 775 O O . ALA A 1 96 ? 6.158 -14.033 -9.108 1.00 72.06 96 ALA A O 1
ATOM 776 N N . ALA A 1 97 ? 4.001 -13.429 -9.103 1.00 74.25 97 ALA A N 1
ATOM 777 C CA . ALA A 1 97 ? 3.892 -13.377 -10.559 1.00 74.25 97 ALA A CA 1
ATOM 778 C C . ALA A 1 97 ? 4.742 -12.228 -11.124 1.00 74.25 97 ALA A C 1
ATOM 780 O O . ALA A 1 97 ? 5.519 -12.438 -12.057 1.00 74.25 97 ALA A O 1
ATOM 781 N N . GLU A 1 98 ? 4.660 -11.054 -10.496 1.00 77.06 98 GLU A N 1
ATOM 782 C CA . GLU A 1 98 ? 5.487 -9.886 -10.806 1.00 77.06 98 GLU A CA 1
ATOM 783 C C . GLU A 1 98 ? 6.983 -10.189 -10.596 1.00 77.06 98 GLU A C 1
ATOM 785 O O . GLU A 1 98 ? 7.799 -9.994 -11.499 1.00 77.06 98 GLU A O 1
ATOM 790 N N . GLN A 1 99 ? 7.347 -10.794 -9.462 1.00 79.06 99 GLN A N 1
ATOM 791 C CA . GLN A 1 99 ? 8.730 -11.176 -9.168 1.00 79.06 99 GLN A CA 1
ATOM 792 C C . GLN A 1 99 ? 9.286 -12.206 -10.165 1.00 79.06 99 GLN A C 1
ATOM 794 O O . GLN A 1 99 ? 10.423 -12.078 -10.625 1.00 79.06 99 GLN A O 1
ATOM 799 N N . ARG A 1 100 ? 8.487 -13.215 -10.539 1.00 81.88 100 ARG A N 1
ATOM 800 C CA . ARG A 1 100 ? 8.855 -14.219 -11.554 1.00 81.88 100 ARG A CA 1
ATOM 801 C C . ARG A 1 100 ? 9.078 -13.577 -12.916 1.00 81.88 100 ARG A C 1
ATOM 803 O O . ARG A 1 100 ? 10.018 -13.953 -13.615 1.00 81.88 100 ARG A O 1
ATOM 810 N N . PHE A 1 101 ? 8.243 -12.609 -13.291 1.00 85.50 101 PHE A N 1
ATOM 811 C CA . PHE A 1 101 ? 8.428 -11.852 -14.523 1.00 85.50 101 PHE A CA 1
ATOM 812 C C . PHE A 1 101 ? 9.762 -11.095 -14.517 1.00 85.50 101 PHE A C 1
ATOM 814 O O . PHE A 1 101 ? 10.544 -11.241 -15.458 1.00 85.50 101 PHE A O 1
ATOM 821 N N . LEU A 1 102 ? 10.070 -10.359 -13.444 1.00 86.62 102 LEU A N 1
ATOM 822 C CA . LEU A 1 102 ? 11.335 -9.625 -13.314 1.00 86.62 102 LEU A CA 1
ATOM 823 C C . LEU A 1 102 ? 12.553 -10.554 -13.368 1.00 86.62 102 LEU A C 1
ATOM 825 O O . LEU A 1 102 ? 13.545 -10.248 -14.034 1.00 86.62 102 LEU A O 1
ATOM 829 N N . GLU A 1 103 ? 12.479 -11.712 -12.710 1.00 89.00 103 GLU A N 1
ATOM 830 C CA . GLU A 1 103 ? 13.553 -12.703 -12.733 1.00 89.00 103 GLU A CA 1
ATOM 831 C C . GLU A 1 103 ? 13.797 -13.249 -14.151 1.00 89.00 103 GLU A C 1
ATOM 833 O O . GLU A 1 103 ? 14.943 -13.323 -14.610 1.00 89.00 103 GLU A O 1
ATOM 838 N N . LEU A 1 104 ? 12.724 -13.590 -14.871 1.00 88.69 104 LEU A N 1
ATOM 839 C CA . LEU A 1 104 ? 12.791 -14.046 -16.259 1.00 88.69 104 LEU A CA 1
ATOM 840 C C . LEU A 1 104 ? 13.350 -12.958 -17.180 1.00 88.69 104 LEU A C 1
ATOM 842 O O . LEU A 1 104 ? 14.267 -13.233 -17.956 1.00 88.69 104 LEU A O 1
ATOM 846 N N . ALA A 1 105 ? 12.866 -11.721 -17.058 1.00 86.75 105 ALA A N 1
ATOM 847 C CA . ALA A 1 105 ? 13.348 -10.587 -17.839 1.00 86.75 105 ALA A CA 1
ATOM 848 C C . ALA A 1 105 ? 14.848 -10.340 -17.606 1.00 86.75 105 ALA A C 1
ATOM 850 O O . ALA A 1 105 ? 15.614 -10.201 -18.563 1.00 86.75 105 ALA A O 1
ATOM 851 N N . ALA A 1 106 ? 15.306 -10.378 -16.350 1.00 86.69 106 ALA A N 1
ATOM 852 C CA . ALA A 1 106 ? 16.720 -10.232 -16.008 1.00 86.69 106 ALA A CA 1
ATOM 853 C C . ALA A 1 106 ? 17.578 -11.373 -16.578 1.00 86.69 106 ALA A C 1
ATOM 855 O O . ALA A 1 106 ? 18.689 -11.142 -17.067 1.00 86.69 106 ALA A O 1
ATOM 856 N N . ARG A 1 107 ? 17.072 -12.611 -16.538 1.00 89.06 107 ARG A N 1
ATOM 857 C CA . ARG A 1 107 ? 17.748 -13.785 -17.107 1.00 89.06 107 ARG A CA 1
ATOM 858 C C . ARG A 1 107 ? 17.896 -13.658 -18.622 1.00 89.06 107 ARG A C 1
ATOM 860 O O . ARG A 1 107 ? 19.003 -13.813 -19.137 1.00 89.06 107 ARG A O 1
ATOM 867 N N . VAL A 1 108 ? 16.813 -13.309 -19.317 1.00 88.50 108 VAL A N 1
ATOM 868 C CA . VAL A 1 108 ? 16.805 -13.077 -20.768 1.00 88.50 108 VAL A CA 1
ATOM 869 C C . VAL A 1 108 ? 17.743 -11.929 -21.134 1.00 88.50 108 VAL A C 1
ATOM 871 O O . VAL A 1 108 ? 18.544 -12.077 -22.055 1.00 88.50 108 VAL A O 1
ATOM 874 N N . TRP A 1 109 ? 17.722 -10.818 -20.394 1.00 85.81 109 TRP A N 1
ATOM 875 C CA . TRP A 1 109 ? 18.607 -9.676 -20.634 1.00 85.81 109 TRP A CA 1
ATOM 876 C C . TRP A 1 109 ? 20.089 -10.054 -20.548 1.00 85.81 109 TRP A C 1
ATOM 878 O O . TRP A 1 109 ? 20.874 -9.682 -21.421 1.00 85.81 109 TRP A O 1
ATOM 888 N N . ARG A 1 110 ? 20.483 -10.811 -19.515 1.00 88.81 110 ARG A N 1
ATOM 889 C CA . ARG A 1 110 ? 21.878 -11.245 -19.328 1.00 88.81 110 ARG A CA 1
ATOM 890 C C . ARG A 1 110 ? 22.324 -12.258 -20.384 1.00 88.81 110 ARG A C 1
ATOM 892 O O . ARG A 1 110 ? 23.458 -12.167 -20.840 1.00 88.81 110 ARG A O 1
ATOM 899 N N . ALA A 1 111 ? 21.447 -13.179 -20.783 1.00 88.06 111 ALA A N 1
ATOM 900 C CA . ALA A 1 111 ? 21.749 -14.210 -21.779 1.00 88.06 111 ALA A CA 1
ATOM 901 C C . ALA A 1 111 ? 21.687 -13.706 -23.236 1.00 88.06 111 ALA A C 1
ATOM 903 O O . ALA A 1 111 ? 22.190 -14.366 -24.143 1.00 88.06 111 ALA A O 1
ATOM 904 N N . SER A 1 112 ? 21.069 -12.547 -23.481 1.00 87.44 112 SER A N 1
ATOM 905 C CA . SER A 1 112 ? 20.848 -12.024 -24.832 1.00 87.44 112 SER A CA 1
ATOM 906 C C . SER A 1 112 ? 22.038 -11.247 -25.395 1.00 87.44 112 SER A C 1
ATOM 908 O O . SER A 1 112 ? 22.695 -10.457 -24.713 1.00 87.44 112 SER A O 1
ATOM 910 N N . ASN A 1 113 ? 22.245 -11.389 -26.705 1.00 84.00 113 ASN A N 1
ATOM 911 C CA . ASN A 1 113 ? 23.124 -10.521 -27.488 1.00 84.00 113 ASN A CA 1
ATOM 912 C C . ASN A 1 113 ? 22.467 -9.149 -27.764 1.00 84.00 113 ASN A C 1
ATOM 914 O O . ASN A 1 113 ? 21.341 -8.873 -27.347 1.00 84.00 113 ASN A O 1
ATOM 918 N N . SER A 1 114 ? 23.159 -8.272 -28.493 1.00 81.12 114 SER A N 1
ATOM 919 C CA . SER A 1 114 ? 22.676 -6.926 -28.839 1.00 81.12 114 SER A CA 1
ATOM 920 C C . SER A 1 114 ? 21.321 -6.912 -29.564 1.00 81.12 114 SER A C 1
ATOM 922 O O . SER A 1 114 ? 20.529 -6.000 -29.332 1.00 81.12 114 SER A O 1
ATOM 924 N N . LYS A 1 115 ? 21.006 -7.929 -30.382 1.00 83.25 115 LYS A N 1
ATOM 925 C CA . LYS A 1 115 ? 19.699 -8.074 -31.047 1.00 83.25 115 LYS A CA 1
ATOM 926 C C . LYS A 1 115 ? 18.598 -8.460 -30.054 1.00 83.25 115 LYS A C 1
ATOM 928 O O . LYS A 1 115 ? 17.543 -7.837 -30.061 1.00 83.25 115 LYS A O 1
ATOM 933 N N . GLY A 1 116 ? 18.857 -9.428 -29.172 1.00 81.25 116 GLY A N 1
ATOM 934 C CA . GLY A 1 116 ? 17.897 -9.849 -28.142 1.00 81.25 116 GLY A CA 1
ATOM 935 C C . GLY A 1 116 ? 17.621 -8.759 -27.102 1.00 81.25 116 GLY A C 1
ATOM 936 O O . GLY A 1 116 ? 16.472 -8.522 -26.744 1.00 81.25 116 GLY A O 1
ATOM 937 N N . LYS A 1 117 ? 18.653 -8.008 -26.695 1.00 86.50 117 LYS A N 1
ATOM 938 C CA . LYS A 1 117 ? 18.496 -6.842 -25.810 1.00 86.50 117 LYS A CA 1
ATOM 939 C C . LYS A 1 117 ? 17.692 -5.722 -26.466 1.00 86.50 117 LYS A C 1
ATOM 941 O O . LYS A 1 117 ? 16.869 -5.112 -25.794 1.00 86.50 117 LYS A O 1
ATOM 946 N N . ARG A 1 118 ? 17.900 -5.463 -27.766 1.00 83.44 118 ARG A N 1
ATOM 947 C CA . ARG A 1 118 ? 17.082 -4.500 -28.522 1.00 83.44 118 ARG A CA 1
ATOM 948 C C . ARG A 1 118 ? 15.625 -4.937 -28.593 1.00 83.44 118 ARG A C 1
ATOM 950 O O . ARG A 1 118 ? 14.780 -4.119 -28.284 1.00 83.44 118 ARG A O 1
ATOM 957 N N . ALA A 1 119 ? 15.339 -6.198 -28.914 1.00 85.44 119 ALA A N 1
ATOM 958 C CA . ALA A 1 119 ? 13.965 -6.703 -28.964 1.00 85.44 119 ALA A CA 1
ATOM 959 C C . ALA A 1 119 ? 13.254 -6.606 -27.602 1.00 85.44 119 ALA A C 1
ATOM 961 O O . ALA A 1 119 ? 12.139 -6.102 -27.529 1.00 85.44 119 ALA A O 1
ATOM 962 N N . LEU A 1 120 ? 13.924 -7.007 -26.512 1.00 84.19 120 LEU A N 1
ATOM 963 C CA . LEU A 1 120 ? 13.379 -6.865 -25.157 1.00 84.19 120 LEU A CA 1
ATOM 964 C C . LEU A 1 120 ? 13.150 -5.390 -24.797 1.00 84.19 120 LEU A C 1
ATOM 966 O O . LEU A 1 120 ? 12.104 -5.045 -24.264 1.00 84.19 120 LEU A O 1
ATOM 970 N N . ARG A 1 121 ? 14.097 -4.508 -25.135 1.00 84.00 121 ARG A N 1
ATOM 971 C CA . ARG A 1 121 ? 13.946 -3.064 -24.929 1.00 84.00 121 ARG A CA 1
ATOM 972 C C . ARG A 1 121 ? 12.799 -2.487 -25.759 1.00 84.00 121 ARG A C 1
ATOM 974 O O . ARG A 1 121 ? 12.056 -1.691 -25.219 1.00 84.00 121 ARG A O 1
ATOM 981 N N . THR A 1 122 ? 12.627 -2.891 -27.017 1.00 86.81 122 THR A N 1
ATOM 982 C CA . THR A 1 122 ? 11.506 -2.458 -27.864 1.00 86.81 122 THR A CA 1
ATOM 983 C C . THR A 1 122 ? 10.172 -2.861 -27.251 1.00 86.81 122 THR A C 1
ATOM 985 O O . THR A 1 122 ? 9.322 -2.000 -27.103 1.00 86.81 122 THR A O 1
ATOM 988 N N . HIS A 1 123 ? 10.013 -4.108 -26.803 1.00 82.19 123 HIS A N 1
ATOM 989 C CA . HIS A 1 123 ? 8.770 -4.540 -26.155 1.00 82.19 123 HIS A CA 1
ATOM 990 C C . HIS A 1 123 ? 8.488 -3.821 -24.830 1.00 82.19 123 HIS A C 1
ATOM 992 O O . HIS A 1 123 ? 7.332 -3.568 -24.509 1.00 82.19 123 HIS A O 1
ATOM 998 N N . LEU A 1 124 ? 9.526 -3.474 -24.062 1.00 82.00 124 LEU A N 1
ATOM 999 C CA . LEU A 1 124 ? 9.366 -2.669 -22.846 1.00 82.00 124 LEU A CA 1
ATOM 1000 C C . LEU A 1 124 ? 9.063 -1.194 -23.171 1.00 82.00 124 LEU A C 1
ATOM 1002 O O . LEU A 1 124 ? 8.256 -0.575 -22.492 1.00 82.00 124 LEU A O 1
ATOM 1006 N N . MET A 1 125 ? 9.662 -0.649 -24.233 1.00 75.56 125 MET A N 1
ATOM 1007 C CA . MET A 1 125 ? 9.489 0.743 -24.666 1.00 75.56 125 MET A CA 1
ATOM 1008 C C . MET A 1 125 ? 8.214 0.992 -25.472 1.00 75.56 125 MET A C 1
ATOM 1010 O O . MET A 1 125 ? 7.727 2.112 -25.466 1.00 75.56 125 MET A O 1
ATOM 1014 N N . GLU A 1 126 ? 7.643 -0.007 -26.145 1.00 72.25 126 GLU A N 1
ATOM 1015 C CA . GLU A 1 126 ? 6.320 0.105 -26.784 1.00 72.25 126 GLU A CA 1
ATOM 1016 C C . GLU A 1 126 ? 5.225 0.442 -25.761 1.00 72.25 126 GLU A C 1
ATOM 1018 O O . GLU A 1 126 ? 4.213 1.036 -26.119 1.00 72.25 126 GLU A O 1
ATOM 1023 N N . ILE A 1 127 ? 5.460 0.125 -24.486 1.00 61.03 127 ILE A N 1
ATOM 1024 C CA . ILE A 1 127 ? 4.600 0.508 -23.364 1.00 61.03 127 ILE A CA 1
ATOM 1025 C C . ILE A 1 127 ? 4.937 1.933 -22.872 1.00 61.03 127 ILE A C 1
ATOM 1027 O O . ILE A 1 127 ? 4.050 2.665 -22.451 1.00 61.03 127 ILE A O 1
ATOM 1031 N N . GLU A 1 128 ? 6.199 2.359 -22.974 1.00 51.28 128 GLU A N 1
ATOM 1032 C CA . GLU A 1 128 ? 6.700 3.656 -22.482 1.00 51.28 128 GLU A CA 1
ATOM 1033 C C . GLU A 1 128 ? 6.468 4.815 -23.483 1.00 51.28 128 GLU A C 1
ATOM 1035 O O . GLU A 1 128 ? 6.183 5.937 -23.081 1.00 51.28 128 GLU A O 1
ATOM 1040 N N . LEU A 1 129 ? 6.470 4.551 -24.797 1.00 47.16 129 LEU A N 1
ATOM 1041 C CA . LEU A 1 129 ? 6.280 5.549 -25.870 1.00 47.16 129 LEU A CA 1
ATOM 1042 C C . LEU A 1 129 ? 4.829 6.030 -26.061 1.00 47.16 129 LEU A C 1
ATOM 1044 O O . LEU A 1 129 ? 4.588 6.966 -26.825 1.00 47.16 129 LEU A O 1
ATOM 1048 N N . VAL A 1 130 ? 3.858 5.421 -25.377 1.00 50.03 130 VAL A N 1
ATOM 1049 C CA . VAL A 1 130 ? 2.489 5.962 -25.284 1.00 50.03 130 VAL A CA 1
ATOM 1050 C C . VAL A 1 130 ? 2.436 7.142 -24.298 1.00 50.03 130 VAL A C 1
ATOM 1052 O O . VAL A 1 130 ? 1.578 8.008 -24.441 1.00 50.03 130 VAL A O 1
ATOM 1055 N N . GLN A 1 131 ? 3.387 7.232 -23.359 1.00 39.94 131 GLN A N 1
ATOM 1056 C CA . GLN A 1 131 ? 3.426 8.265 -22.318 1.00 39.94 131 GLN A CA 1
ATOM 1057 C C . GLN A 1 131 ? 4.050 9.589 -22.804 1.00 39.94 131 GLN A C 1
ATOM 1059 O O . GLN A 1 131 ? 3.564 10.651 -22.444 1.00 39.94 131 GLN A O 1
ATOM 1064 N N . GLU A 1 132 ? 5.063 9.565 -23.680 1.00 37.88 132 GLU A N 1
ATOM 1065 C CA . GLU A 1 132 ? 5.768 10.789 -24.135 1.00 37.88 132 GLU A CA 1
ATOM 1066 C C . GLU A 1 132 ? 5.001 11.637 -25.169 1.00 37.88 132 GLU A C 1
ATOM 1068 O O . GLU A 1 132 ? 5.417 12.747 -25.482 1.00 37.88 132 GLU A O 1
ATOM 1073 N N . ARG A 1 133 ? 3.883 11.147 -25.719 1.00 37.97 133 ARG A N 1
ATOM 1074 C CA . ARG A 1 133 ? 3.095 11.861 -26.746 1.00 37.97 133 ARG A CA 1
ATOM 1075 C C . ARG A 1 133 ? 1.875 12.606 -26.190 1.00 37.97 133 ARG A C 1
ATOM 1077 O O . ARG A 1 133 ? 1.140 13.201 -26.971 1.00 37.97 133 ARG A O 1
ATOM 1084 N N . ALA A 1 134 ? 1.635 12.508 -24.883 1.00 45.66 134 ALA A N 1
ATOM 1085 C CA . ALA A 1 134 ? 0.494 13.109 -24.189 1.00 45.66 134 ALA A CA 1
ATOM 1086 C C . ALA A 1 134 ? 0.858 14.379 -23.388 1.00 45.66 134 ALA A C 1
ATOM 1088 O O . ALA A 1 134 ? -0.035 14.987 -22.802 1.00 45.66 134 ALA A O 1
ATOM 1089 N N . ASP A 1 135 ? 2.138 14.772 -23.390 1.00 41.59 135 ASP A N 1
ATOM 1090 C CA . ASP A 1 135 ? 2.670 15.960 -22.704 1.00 41.59 135 ASP A CA 1
ATOM 1091 C C . ASP A 1 135 ? 3.014 17.135 -23.662 1.00 41.59 135 ASP A C 1
ATOM 1093 O O . ASP A 1 135 ? 3.561 18.142 -23.209 1.00 41.59 135 ASP A O 1
ATOM 1097 N N . ASP A 1 136 ? 2.657 17.038 -24.954 1.00 39.41 136 ASP A N 1
ATOM 1098 C CA . ASP A 1 136 ? 2.685 18.125 -25.964 1.00 39.41 136 ASP A CA 1
ATOM 1099 C C . ASP A 1 136 ? 1.255 18.559 -26.348 1.00 39.41 136 ASP A C 1
ATOM 1101 O O . ASP A 1 136 ? 1.025 19.778 -26.543 1.00 39.41 136 ASP A O 1
#

pLDDT: mean 82.02, std 15.95, range [36.78, 97.5]

Foldseek 3Di:
DPVPVLVVLQQVLLLVVVVLLLVVQQVVCVVVVHDPVCSLVVLCVLLVHHSVVSVCSNPPDTQDQVSSVSNCVSSVHDRCNSRDDDPVCVVVVVVVVVVVVVVVLVVQCVPDDPVSVVVSVCVVCVVVVVNVVVVD

Radius of gyration: 19.49 Å; chains: 1; bounding box: 40×35×62 Å

Secondary structure (DSSP, 8-state):
---HHHHHHHHHHHHHHHHHHHHHHHHHHHHTT--HHHHHHHHHHHTT--HHHHHHHHHT----HHHHHHHHHHTTPPTTTTTS---HHHHHHHHHHHHHHHHHHHHHHHH--HHHHHHHHHHHHHHHTTTTTS--

Sequence (136 aa):
MNTTTSDQDIVLHRKNNVQFLFKEFARAAIAADTPPNGIEKAFAAHIQVHPTMWSQIKGVRIINDKLARQIEKHCRRPVGWLDYERDEQEKTAADAAEQRFLELAARVWRASNSKGKRALRTHLMEIELVQERADD